Protein AF-A0A7K0YQM8-F1 (afdb_monomer_lite)

Foldseek 3Di:
DDDPPVNVFFCDDDPQADSNRHGDPVNVVVVPDQPQVVLVVLLVVLVVVLVVLVVCCVPVDDVSVVVSVVVVVVSLVSLVVSLVCLVVVRSHPDVVVSVCCSVPVRCVVNVD

pLDDT: mean 89.65, std 9.95, range [54.38, 98.25]

Sequence (112 aa):
MVVEAHLAQPGKETEFVDQDGRPTTSTRQALRKIPSFRNGLSVFFTYGQTFALLYIALHFGAWTWLPVFILMGRAHAQFASLMHEAAHRLLFRNRRLNDFCGRWLIGYPVFT

Structure (mmCIF, N/CA/C/O backbone):
data_AF-A0A7K0YQM8-F1
#
_entry.id   AF-A0A7K0YQM8-F1
#
loop_
_atom_site.group_PDB
_atom_site.id
_atom_site.type_symbol
_atom_site.label_atom_id
_atom_site.label_alt_id
_atom_site.label_comp_id
_atom_site.label_asym_id
_atom_site.label_entity_id
_atom_site.label_seq_id
_atom_site.pdbx_PDB_ins_code
_atom_site.Cartn_x
_atom_site.Cartn_y
_atom_site.Cartn_z
_atom_site.occupancy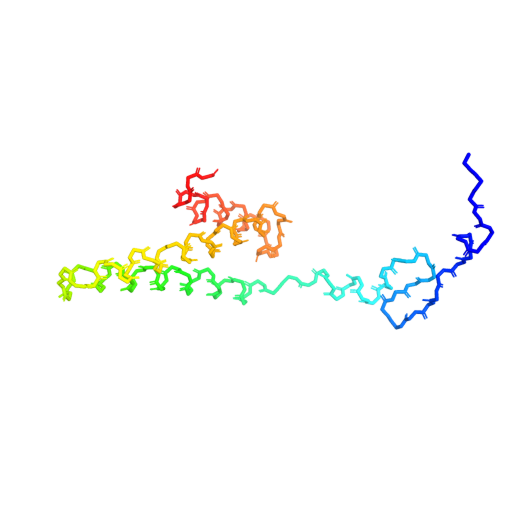
_atom_site.B_iso_or_equiv
_atom_site.auth_seq_id
_atom_site.auth_comp_id
_atom_site.auth_asym_id
_atom_site.auth_atom_id
_atom_site.pdbx_PDB_model_num
ATOM 1 N N . MET A 1 1 ? 10.654 -15.830 41.117 1.00 54.38 1 MET A N 1
ATOM 2 C CA . MET A 1 1 ? 10.665 -14.490 40.496 1.00 54.38 1 MET A CA 1
ATOM 3 C C . MET A 1 1 ? 9.824 -13.601 41.399 1.00 54.38 1 MET A C 1
ATOM 5 O O . MET A 1 1 ? 8.618 -13.793 41.447 1.00 54.38 1 MET A O 1
ATOM 9 N N . VAL A 1 2 ? 10.454 -12.774 42.238 1.00 67.19 2 VAL A N 1
ATOM 10 C CA . VAL A 1 2 ? 9.727 -11.860 43.133 1.00 67.19 2 VAL A CA 1
ATOM 11 C C . VAL A 1 2 ? 9.313 -10.669 42.275 1.00 67.19 2 VAL A C 1
ATOM 13 O O . VAL A 1 2 ? 10.174 -9.916 41.836 1.00 67.19 2 VAL A O 1
ATOM 16 N N . VAL A 1 3 ? 8.026 -10.557 41.945 1.00 63.38 3 VAL A N 1
ATOM 17 C CA . VAL A 1 3 ? 7.497 -9.353 41.293 1.00 63.38 3 VAL A CA 1
ATOM 18 C C . VAL A 1 3 ? 7.549 -8.250 42.340 1.00 63.38 3 VAL A C 1
ATOM 20 O O . VAL A 1 3 ? 6.910 -8.366 43.385 1.00 63.38 3 VAL A O 1
ATOM 23 N N . GLU A 1 4 ? 8.371 -7.228 42.114 1.00 69.62 4 GLU A N 1
ATOM 24 C CA . GLU A 1 4 ? 8.479 -6.119 43.056 1.00 69.62 4 GLU A CA 1
ATOM 25 C C . GLU A 1 4 ? 7.121 -5.429 43.234 1.00 69.62 4 GLU A C 1
ATOM 27 O O . GLU A 1 4 ? 6.390 -5.214 42.269 1.00 69.62 4 GLU A O 1
ATOM 32 N N . ALA A 1 5 ? 6.780 -5.056 44.471 1.00 65.19 5 ALA A N 1
ATOM 33 C CA . ALA A 1 5 ? 5.464 -4.515 44.825 1.00 65.19 5 ALA A CA 1
ATOM 34 C C . ALA A 1 5 ? 5.075 -3.250 44.031 1.00 65.19 5 ALA A C 1
ATOM 36 O O . ALA A 1 5 ? 3.892 -2.956 43.877 1.00 65.19 5 ALA A O 1
ATOM 37 N N . HIS A 1 6 ? 6.055 -2.518 43.493 1.00 64.50 6 HIS A N 1
ATOM 38 C CA . HIS A 1 6 ? 5.819 -1.351 42.646 1.00 64.50 6 HIS A CA 1
ATOM 39 C C . HIS A 1 6 ? 5.311 -1.716 41.233 1.00 64.50 6 HIS A C 1
ATOM 41 O O . HIS A 1 6 ? 4.632 -0.906 40.612 1.00 64.50 6 HIS A O 1
ATOM 47 N N . LEU A 1 7 ? 5.569 -2.939 40.748 1.00 66.81 7 LEU A N 1
ATOM 48 C CA . LEU A 1 7 ? 5.055 -3.470 39.474 1.00 66.81 7 LEU A CA 1
ATOM 49 C C . LEU A 1 7 ? 3.626 -4.030 39.592 1.00 66.81 7 LEU A C 1
ATOM 51 O O . LEU A 1 7 ? 3.006 -4.340 38.579 1.00 66.81 7 LEU A O 1
ATOM 55 N N . ALA A 1 8 ? 3.112 -4.177 40.817 1.00 69.31 8 ALA A N 1
ATOM 56 C CA . ALA A 1 8 ? 1.749 -4.629 41.098 1.00 69.31 8 ALA A CA 1
ATOM 57 C C . ALA A 1 8 ? 0.755 -3.466 41.285 1.00 69.31 8 ALA A C 1
ATOM 59 O O . ALA A 1 8 ? -0.427 -3.704 41.536 1.00 69.31 8 ALA A O 1
ATOM 60 N N . GLN A 1 9 ? 1.222 -2.216 41.196 1.00 76.50 9 GLN A N 1
ATOM 61 C CA . GLN A 1 9 ? 0.355 -1.046 41.309 1.00 76.50 9 GLN A CA 1
ATOM 62 C C . GLN A 1 9 ? -0.472 -0.884 40.025 1.00 76.50 9 GLN A C 1
ATOM 64 O O . GLN A 1 9 ? 0.084 -1.036 38.932 1.00 76.50 9 GLN A O 1
ATOM 69 N N . PRO A 1 10 ? -1.781 -0.577 40.126 1.00 79.56 10 PRO A N 1
ATOM 70 C CA . PRO A 1 10 ? -2.586 -0.267 38.954 1.00 79.56 10 PRO A CA 1
ATOM 71 C C . PRO A 1 10 ? -1.958 0.889 38.169 1.00 79.56 10 PRO A C 1
ATOM 73 O O . PRO A 1 10 ? -1.383 1.819 38.742 1.00 79.56 10 PRO A O 1
ATOM 76 N N . GLY A 1 11 ? -2.046 0.806 36.842 1.00 81.44 11 GLY A N 1
ATOM 77 C CA . GLY A 1 11 ? -1.536 1.838 35.954 1.00 81.44 11 GLY A CA 1
ATOM 78 C C . GLY A 1 11 ? -2.251 3.167 36.184 1.00 81.44 11 GLY A C 1
ATOM 79 O O . GLY A 1 11 ? -3.392 3.220 36.642 1.00 81.44 11 GLY A O 1
ATOM 80 N N . LYS A 1 12 ? -1.583 4.271 35.850 1.00 85.25 12 LYS A N 1
ATOM 81 C CA . LYS A 1 12 ? -2.207 5.593 35.909 1.00 85.25 12 LYS A CA 1
ATOM 82 C C . LYS A 1 12 ? -3.256 5.713 34.803 1.00 85.25 12 LYS A C 1
ATOM 84 O O . LYS A 1 12 ? -2.902 5.668 33.625 1.00 85.25 12 LYS A O 1
ATOM 89 N N . GLU A 1 13 ? -4.513 5.921 35.187 1.00 88.31 13 GLU A N 1
ATOM 90 C CA . GLU A 1 13 ? -5.595 6.194 34.243 1.00 88.31 13 GLU A CA 1
ATOM 91 C C . GLU A 1 13 ? -5.324 7.494 33.469 1.00 88.31 13 GLU A C 1
ATOM 93 O O . GLU A 1 13 ? -4.836 8.499 34.002 1.00 88.31 13 GLU A O 1
ATOM 98 N N . THR A 1 14 ? -5.625 7.459 32.178 1.00 90.06 14 THR A N 1
ATOM 99 C CA . THR A 1 14 ? -5.543 8.595 31.263 1.00 90.06 14 THR A CA 1
ATOM 100 C C . THR A 1 14 ? -6.846 8.702 30.484 1.00 90.06 14 THR A C 1
ATOM 102 O O . THR A 1 14 ? -7.647 7.773 30.461 1.00 90.06 14 THR A O 1
ATOM 105 N N . GLU A 1 15 ? -7.027 9.800 29.754 1.00 90.19 15 GLU A N 1
ATOM 106 C CA . GLU A 1 15 ? -8.175 9.975 28.855 1.00 90.19 15 GLU A CA 1
ATOM 107 C C . GLU A 1 15 ? -8.357 8.802 27.860 1.00 90.19 15 GLU A C 1
ATOM 109 O O . GLU A 1 15 ? -9.478 8.474 27.465 1.00 90.19 15 GLU A O 1
ATOM 114 N N . PHE A 1 16 ? -7.263 8.133 27.474 1.00 89.94 16 PHE A N 1
ATOM 115 C CA . PHE A 1 16 ? -7.264 7.093 26.440 1.00 89.94 16 PHE A CA 1
ATOM 116 C C . PHE A 1 16 ? -7.106 5.664 26.970 1.00 89.94 16 PHE A C 1
ATOM 118 O O . PHE A 1 16 ? -7.472 4.712 26.274 1.00 89.94 16 PHE A O 1
ATOM 125 N N . VAL A 1 17 ? -6.549 5.491 28.170 1.00 92.38 17 VAL A N 1
ATOM 126 C CA . VAL A 1 17 ? -6.122 4.194 28.717 1.00 92.38 17 VAL A CA 1
ATOM 127 C C . VAL A 1 17 ? -6.538 4.076 30.181 1.00 92.38 17 VAL A C 1
ATOM 129 O O . VAL A 1 17 ? -6.229 4.955 30.981 1.00 92.38 17 VAL A O 1
ATOM 132 N N . ASP A 1 18 ? -7.212 2.976 30.498 1.00 90.06 18 ASP A N 1
ATOM 133 C CA . ASP A 1 18 ? -7.689 2.600 31.831 1.00 90.06 18 ASP A CA 1
ATOM 134 C C . ASP A 1 18 ? -6.530 2.134 32.739 1.00 90.06 18 ASP A C 1
ATOM 136 O O . ASP A 1 18 ? -5.437 1.819 32.259 1.00 90.06 18 ASP A O 1
ATOM 140 N N . GLN A 1 19 ? -6.776 2.014 34.043 1.00 89.50 19 GLN A N 1
ATOM 141 C CA . GLN A 1 19 ? -5.808 1.548 35.045 1.00 89.50 19 GLN A CA 1
ATOM 142 C C . GLN A 1 19 ? -5.251 0.138 34.759 1.00 89.50 19 GLN A C 1
ATOM 144 O O . GLN A 1 19 ? -4.127 -0.187 35.138 1.00 89.50 19 GLN A O 1
ATOM 149 N N . ASP A 1 20 ? -6.003 -0.677 34.013 1.00 85.88 20 ASP A N 1
ATOM 150 C CA . ASP A 1 20 ? -5.599 -2.015 33.560 1.00 85.88 20 ASP A CA 1
ATOM 151 C C . ASP A 1 20 ? -4.725 -1.990 32.283 1.00 85.88 20 ASP A C 1
ATOM 153 O 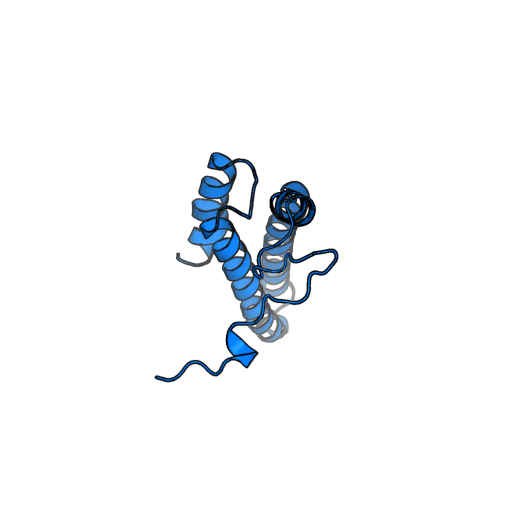O . ASP A 1 20 ? -4.467 -3.030 31.671 1.00 85.88 20 ASP A O 1
ATOM 157 N N . GLY A 1 21 ? -4.330 -0.807 31.799 1.00 85.31 21 GLY A N 1
ATOM 158 C CA . GLY A 1 21 ? -3.533 -0.634 30.577 1.00 85.31 21 GLY A CA 1
ATOM 159 C C . GLY A 1 21 ? -4.313 -0.860 29.275 1.00 85.31 21 GLY A C 1
ATOM 160 O O . GLY A 1 21 ? -3.736 -0.889 28.186 1.00 85.31 21 GLY A O 1
ATOM 161 N N . ARG A 1 22 ? -5.636 -1.033 29.356 1.00 89.25 22 ARG A N 1
ATOM 162 C CA . ARG A 1 22 ? -6.510 -1.232 28.192 1.00 89.25 22 ARG A CA 1
ATOM 163 C C . ARG A 1 22 ? -7.054 0.105 27.694 1.00 89.25 22 ARG A C 1
ATOM 165 O O . ARG A 1 22 ? -7.377 0.959 28.511 1.00 89.25 22 ARG A O 1
ATOM 172 N N . PRO A 1 23 ? -7.262 0.281 26.377 1.00 91.50 23 PRO A N 1
ATOM 173 C CA . PRO A 1 23 ? -7.946 1.464 25.878 1.00 91.50 23 PRO A CA 1
ATOM 174 C C . PRO A 1 23 ? -9.353 1.570 26.468 1.00 91.50 23 PRO A C 1
ATOM 176 O O . PRO A 1 23 ? -10.077 0.556 26.507 1.00 91.50 23 PRO A O 1
ATOM 179 N N . THR A 1 24 ? -9.736 2.790 26.852 1.00 93.50 24 THR A N 1
ATOM 180 C CA . THR A 1 24 ? -11.081 3.108 27.348 1.00 93.50 24 THR A CA 1
ATOM 181 C C . THR A 1 24 ? -12.139 2.724 26.310 1.00 93.50 24 THR A C 1
ATOM 183 O O . THR A 1 24 ? -11.860 2.538 25.118 1.00 93.50 24 THR A O 1
ATOM 186 N N . THR A 1 25 ? -13.392 2.573 26.740 1.00 90.44 25 THR A N 1
ATOM 187 C CA . THR A 1 25 ? -14.483 2.155 25.845 1.00 90.44 25 THR A CA 1
ATOM 188 C C . THR A 1 25 ? -14.661 3.110 24.660 1.00 90.44 25 THR A C 1
ATOM 190 O O . THR A 1 25 ? -14.829 2.648 23.528 1.00 90.44 25 THR A O 1
ATOM 193 N N . SER A 1 26 ? -14.570 4.423 24.892 1.00 91.19 26 SER A N 1
ATOM 194 C CA . SER A 1 26 ? -14.663 5.457 23.853 1.00 91.19 26 SER A CA 1
ATOM 195 C C . SER A 1 26 ? -13.496 5.369 22.863 1.00 91.19 26 SER A C 1
ATOM 197 O O . SER A 1 26 ? -13.724 5.291 21.652 1.00 91.19 26 SER A O 1
ATOM 199 N N . THR A 1 27 ? -12.255 5.270 23.352 1.00 91.31 27 THR A N 1
ATOM 200 C CA . THR A 1 27 ? -11.057 5.105 22.514 1.00 91.31 27 THR A CA 1
ATOM 201 C C . THR A 1 27 ? -11.121 3.818 21.697 1.00 91.31 27 THR A C 1
ATOM 203 O O . THR A 1 27 ? -10.866 3.822 20.494 1.00 91.31 27 THR A O 1
ATOM 206 N N . ARG A 1 28 ? -11.558 2.708 22.299 1.00 91.56 28 ARG A N 1
ATOM 207 C CA . ARG A 1 28 ? -11.734 1.425 21.606 1.00 91.56 28 ARG A CA 1
ATOM 208 C C . ARG A 1 28 ? -12.777 1.504 20.492 1.00 91.56 28 ARG A C 1
ATOM 210 O O . ARG A 1 28 ? -12.585 0.907 19.434 1.00 91.56 28 ARG A O 1
ATOM 217 N N . GLN A 1 29 ? -13.885 2.211 20.711 1.00 92.56 29 GLN A N 1
ATOM 218 C CA . GLN A 1 29 ? -14.894 2.426 19.672 1.00 92.56 29 GLN A CA 1
ATOM 219 C C . GLN A 1 29 ? -14.356 3.288 18.527 1.00 92.56 29 GLN A C 1
ATOM 221 O O . GLN A 1 29 ? -14.637 2.989 17.365 1.00 92.56 29 GLN A O 1
ATOM 226 N N . ALA A 1 30 ? -13.559 4.314 18.835 1.00 90.12 30 ALA A N 1
ATOM 227 C CA . ALA A 1 30 ? -12.913 5.145 17.827 1.00 90.12 30 ALA A CA 1
ATOM 228 C C . ALA A 1 30 ? -11.922 4.336 16.971 1.00 90.12 30 ALA A C 1
ATOM 230 O O . ALA A 1 30 ? -12.014 4.374 15.745 1.00 90.12 30 ALA A O 1
ATOM 231 N N . LEU A 1 31 ? -11.058 3.527 17.598 1.00 89.44 31 LEU A N 1
ATOM 232 C CA . LEU A 1 31 ? -10.062 2.686 16.914 1.00 89.44 31 LEU A CA 1
ATOM 233 C C . LEU A 1 31 ? -10.679 1.607 16.006 1.00 89.44 31 LEU A C 1
ATOM 235 O O . LEU A 1 31 ? -10.043 1.157 15.060 1.00 89.44 31 LEU A O 1
ATOM 239 N N . ARG A 1 32 ? -11.931 1.195 16.246 1.00 89.75 32 ARG A N 1
ATOM 240 C CA . ARG A 1 32 ? -12.649 0.226 15.393 1.00 89.75 32 ARG A CA 1
ATOM 241 C C . ARG A 1 32 ? -13.185 0.826 14.089 1.00 89.75 32 ARG A C 1
ATOM 243 O O . ARG A 1 32 ? -13.719 0.091 13.254 1.00 89.75 32 ARG A O 1
ATOM 250 N N . LYS A 1 33 ? -13.119 2.149 13.907 1.00 92.75 33 LYS A N 1
ATOM 251 C CA . LYS A 1 33 ? -13.602 2.801 12.685 1.00 92.75 33 LYS A CA 1
ATOM 252 C C . LYS A 1 33 ? -12.568 2.659 11.569 1.00 92.75 33 LYS A C 1
ATOM 254 O O . LYS A 1 33 ? -11.568 3.362 11.548 1.00 92.75 33 LYS A O 1
ATOM 259 N N . ILE A 1 34 ? -12.865 1.794 10.602 1.00 93.62 34 ILE A N 1
ATOM 260 C CA . ILE A 1 34 ? -12.034 1.594 9.407 1.00 93.62 34 ILE A CA 1
ATOM 261 C C . ILE A 1 34 ? -12.379 2.648 8.335 1.00 93.62 34 ILE A C 1
ATOM 263 O O . ILE A 1 34 ? -13.506 2.632 7.816 1.00 93.62 34 ILE A O 1
ATOM 267 N N . PRO A 1 35 ? -11.441 3.533 7.939 1.00 93.69 35 PRO A N 1
ATOM 268 C CA . PRO A 1 35 ? -11.677 4.586 6.952 1.00 93.69 35 PRO A CA 1
ATOM 269 C C . PRO A 1 35 ? -11.619 4.046 5.509 1.00 93.69 35 PRO A C 1
ATOM 271 O O . PRO A 1 35 ? -10.744 4.396 4.720 1.00 93.69 35 PRO A O 1
ATOM 274 N N . SER A 1 36 ? -12.601 3.218 5.143 1.00 94.56 36 SER A N 1
ATOM 275 C CA . SER A 1 36 ? -12.629 2.444 3.885 1.00 94.56 36 SER A CA 1
ATOM 276 C C . SER A 1 36 ? -12.420 3.286 2.616 1.00 94.56 36 SER A C 1
ATOM 278 O O . SER A 1 36 ? -11.731 2.846 1.705 1.00 94.56 36 SER A O 1
ATOM 280 N N . PHE A 1 37 ? -12.969 4.505 2.551 1.00 94.44 37 PHE A N 1
ATOM 281 C CA . PHE A 1 37 ? -12.781 5.390 1.394 1.00 94.44 37 PHE A CA 1
ATOM 282 C C . PHE A 1 37 ? -11.327 5.857 1.246 1.00 94.44 37 PHE A C 1
ATOM 284 O O . PHE A 1 37 ? -10.755 5.763 0.166 1.00 94.44 37 PHE A O 1
ATOM 291 N N . ARG A 1 38 ? -10.704 6.301 2.346 1.00 94.81 38 ARG A N 1
ATOM 292 C CA . ARG A 1 38 ? -9.297 6.733 2.351 1.00 94.81 38 ARG A CA 1
ATOM 293 C C . ARG A 1 38 ? -8.370 5.572 2.004 1.00 94.81 38 ARG A C 1
ATOM 295 O O . ARG A 1 38 ? -7.457 5.754 1.213 1.00 94.81 38 ARG A O 1
ATOM 302 N N . ASN A 1 39 ? -8.656 4.382 2.524 1.00 95.62 39 ASN A N 1
ATOM 303 C CA . ASN A 1 39 ? -7.911 3.171 2.185 1.00 95.62 39 ASN A CA 1
ATOM 304 C C . ASN A 1 39 ? -8.061 2.813 0.697 1.00 95.62 39 ASN A C 1
ATOM 306 O O . ASN A 1 39 ? -7.077 2.475 0.045 1.00 95.62 39 ASN A O 1
ATOM 310 N N . GLY A 1 40 ? -9.265 2.962 0.136 1.00 95.00 40 GLY A N 1
ATOM 311 C CA . GLY A 1 40 ? -9.507 2.808 -1.300 1.00 95.00 40 GLY A CA 1
ATOM 312 C C . GLY A 1 40 ? -8.707 3.798 -2.150 1.00 95.00 40 GLY A C 1
ATOM 313 O O . GLY A 1 40 ? -8.118 3.398 -3.152 1.00 95.00 40 GLY A O 1
ATOM 314 N N . LEU A 1 41 ? -8.613 5.062 -1.722 1.00 97.38 41 LEU A N 1
ATOM 315 C CA . LEU A 1 41 ? -7.741 6.046 -2.367 1.00 97.38 41 LEU A CA 1
ATOM 316 C C . LEU A 1 41 ? -6.270 5.632 -2.288 1.00 97.38 41 LEU A C 1
ATOM 318 O O . LEU A 1 41 ? -5.576 5.738 -3.293 1.00 97.38 41 LEU A O 1
ATOM 322 N N . SER A 1 42 ? -5.797 5.120 -1.147 1.00 95.94 42 SER A N 1
ATOM 323 C CA . SER A 1 42 ? -4.423 4.614 -1.029 1.00 95.94 42 SER A CA 1
ATOM 324 C C . SER A 1 42 ? -4.140 3.517 -2.057 1.00 95.94 42 SER A C 1
ATOM 326 O O . SER A 1 42 ? -3.154 3.616 -2.778 1.00 95.94 42 SER A O 1
ATOM 328 N N . VAL A 1 43 ? -5.033 2.529 -2.195 1.00 95.44 43 VAL A N 1
ATOM 329 C CA . VAL A 1 43 ? -4.904 1.468 -3.213 1.00 95.44 43 VAL A CA 1
ATOM 330 C C . VAL A 1 43 ? -4.859 2.066 -4.622 1.00 95.44 43 VAL A C 1
ATOM 332 O O . VAL A 1 43 ? -3.957 1.751 -5.397 1.00 95.44 43 VAL A O 1
ATOM 335 N N . PHE A 1 44 ? -5.798 2.959 -4.946 1.00 96.25 44 PHE A N 1
ATOM 336 C CA . PHE A 1 44 ? -5.870 3.612 -6.254 1.00 96.25 44 PHE A CA 1
ATOM 337 C C . PHE A 1 44 ? -4.590 4.391 -6.590 1.00 96.25 44 PHE A C 1
ATOM 339 O O . PHE A 1 44 ? -4.034 4.229 -7.676 1.00 96.25 44 PHE A O 1
ATOM 346 N N . PHE A 1 45 ? -4.085 5.204 -5.659 1.00 96.94 45 PHE A N 1
ATOM 347 C CA . PHE A 1 45 ? -2.880 5.998 -5.878 1.00 96.94 45 PHE A CA 1
ATOM 348 C C . PHE A 1 45 ? -1.613 5.148 -5.932 1.00 96.94 45 PHE A C 1
ATOM 350 O O . PHE A 1 45 ? -0.728 5.479 -6.716 1.00 96.94 45 PHE A O 1
ATOM 357 N N . THR A 1 46 ? -1.515 4.057 -5.168 1.00 95.88 46 THR A N 1
ATOM 358 C CA . THR A 1 46 ? -0.386 3.123 -5.290 1.00 95.88 46 THR A CA 1
ATOM 359 C C . THR A 1 46 ? -0.320 2.558 -6.706 1.00 95.88 46 THR A C 1
ATOM 361 O O . THR A 1 46 ? 0.717 2.675 -7.354 1.00 95.88 46 THR A O 1
ATOM 364 N N . TYR A 1 47 ? -1.441 2.072 -7.246 1.00 96.00 47 TYR A N 1
ATOM 365 C CA . TYR A 1 47 ? -1.501 1.634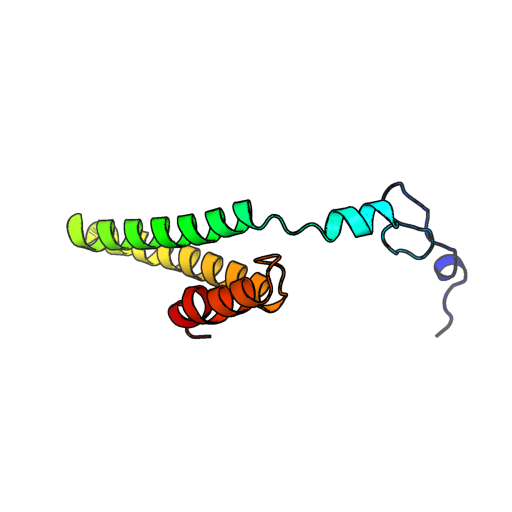 -8.641 1.00 96.00 47 TYR A CA 1
ATOM 366 C C . TYR A 1 47 ? -1.193 2.752 -9.634 1.00 96.00 47 TYR A C 1
ATOM 368 O O . TYR A 1 47 ? -0.383 2.558 -10.537 1.00 96.00 47 TYR A O 1
ATOM 376 N N . GLY A 1 48 ? -1.813 3.923 -9.471 1.00 97.25 48 GLY A N 1
ATOM 377 C CA . GLY A 1 48 ? -1.598 5.064 -10.359 1.00 97.25 48 GLY A CA 1
ATOM 378 C C . GLY A 1 48 ? -0.128 5.484 -10.421 1.00 97.25 48 GLY A C 1
ATOM 379 O O . GLY A 1 48 ? 0.403 5.709 -11.505 1.00 97.25 48 GLY A O 1
ATOM 380 N N . GLN A 1 49 ? 0.560 5.513 -9.276 1.00 96.75 49 GLN A N 1
ATOM 381 C CA . GLN A 1 49 ? 1.996 5.789 -9.209 1.00 96.75 49 GLN A CA 1
ATOM 382 C C . GLN A 1 49 ? 2.817 4.703 -9.907 1.00 96.75 49 GLN A C 1
ATOM 384 O O . GLN A 1 49 ? 3.723 5.031 -10.668 1.00 96.75 49 GLN A O 1
ATOM 389 N N . THR A 1 50 ? 2.501 3.425 -9.691 1.00 96.06 50 THR A N 1
ATOM 390 C CA . THR A 1 50 ? 3.180 2.310 -10.366 1.00 96.06 50 THR A CA 1
ATOM 391 C C . THR A 1 50 ? 3.007 2.385 -11.883 1.00 96.06 50 THR A C 1
ATOM 393 O O . THR A 1 50 ? 3.997 2.305 -12.608 1.00 96.06 50 THR A O 1
ATOM 396 N N . PHE A 1 51 ? 1.788 2.616 -12.378 1.00 97.50 51 PHE A N 1
ATOM 397 C CA . PHE A 1 51 ? 1.537 2.801 -13.809 1.00 97.50 51 PHE A CA 1
ATOM 398 C C . PHE A 1 51 ? 2.267 4.021 -14.371 1.00 97.50 51 PHE A C 1
ATOM 400 O O . PHE A 1 51 ? 2.835 3.932 -15.456 1.00 97.50 51 PHE A O 1
ATOM 407 N N . ALA A 1 52 ? 2.312 5.133 -13.634 1.00 98.06 52 ALA A N 1
ATOM 408 C CA . ALA A 1 52 ? 3.065 6.314 -14.045 1.00 98.06 52 ALA A CA 1
ATOM 409 C C . ALA A 1 52 ? 4.569 6.018 -14.170 1.00 98.06 52 ALA A C 1
ATOM 411 O O . ALA A 1 52 ? 5.190 6.425 -15.148 1.00 98.06 52 ALA A O 1
ATOM 412 N N . LEU A 1 53 ? 5.152 5.262 -13.234 1.00 97.75 53 LEU A N 1
ATOM 413 C CA . LEU A 1 53 ? 6.555 4.843 -13.316 1.00 97.75 53 LEU A CA 1
ATOM 414 C C . LEU A 1 53 ? 6.821 3.953 -14.536 1.00 97.75 53 LEU A C 1
ATOM 416 O O . LEU A 1 53 ? 7.803 4.175 -15.244 1.00 97.75 53 LEU A O 1
ATOM 420 N N . LEU A 1 54 ? 5.937 2.987 -14.812 1.00 96.56 54 LEU A N 1
ATOM 421 C CA . LEU A 1 54 ? 6.034 2.146 -16.009 1.00 96.56 54 LEU A CA 1
ATOM 422 C C . LEU A 1 54 ? 5.922 2.981 -17.287 1.00 96.56 54 LEU A C 1
ATOM 424 O O . LEU A 1 54 ? 6.732 2.828 -18.197 1.00 96.56 54 LEU A O 1
ATOM 428 N N . TYR A 1 55 ? 4.961 3.903 -17.342 1.00 98.25 55 TYR A N 1
ATOM 429 C CA . TYR A 1 55 ? 4.794 4.811 -18.471 1.00 98.25 55 TYR A CA 1
ATOM 430 C C . TYR A 1 55 ? 6.066 5.631 -18.720 1.00 98.25 55 TYR A C 1
ATOM 432 O O . TYR A 1 55 ? 6.531 5.702 -19.857 1.00 98.25 55 TYR A O 1
ATOM 440 N N . ILE A 1 56 ? 6.669 6.187 -17.663 1.00 97.94 56 ILE A N 1
ATOM 441 C CA . ILE A 1 56 ? 7.914 6.957 -17.760 1.00 97.94 56 ILE A CA 1
ATOM 442 C C . ILE A 1 56 ? 9.053 6.092 -18.315 1.00 97.94 56 ILE A C 1
ATOM 444 O O . ILE A 1 56 ? 9.706 6.493 -19.279 1.00 97.94 56 ILE A O 1
ATOM 448 N N . ALA A 1 57 ? 9.254 4.893 -17.760 1.00 97.19 57 ALA A N 1
ATOM 449 C CA . ALA A 1 57 ? 10.319 3.985 -18.192 1.00 97.19 57 ALA A CA 1
ATOM 450 C C . ALA A 1 57 ? 10.214 3.579 -19.670 1.00 97.19 57 ALA A C 1
ATOM 452 O O . ALA A 1 57 ? 11.238 3.384 -20.329 1.00 97.19 57 ALA A O 1
ATOM 453 N N . LEU A 1 58 ? 8.987 3.456 -20.186 1.00 97.62 58 LEU A N 1
ATOM 454 C CA . LEU A 1 58 ? 8.724 3.044 -21.565 1.00 97.62 58 LEU A CA 1
ATOM 455 C C . LEU A 1 58 ? 8.849 4.191 -22.580 1.00 97.62 58 LEU A C 1
ATOM 457 O O . LEU A 1 58 ? 9.211 3.930 -23.723 1.00 97.62 58 LEU A O 1
ATOM 461 N N . HIS A 1 59 ? 8.574 5.443 -22.192 1.00 98.12 59 HIS A N 1
ATOM 462 C CA . HIS A 1 59 ? 8.442 6.555 -23.151 1.00 98.12 59 HIS A CA 1
ATOM 463 C C . HIS A 1 59 ? 9.583 7.578 -23.122 1.00 98.12 59 HIS A C 1
ATOM 465 O O . HIS A 1 59 ? 9.774 8.291 -24.103 1.00 98.12 59 HIS A O 1
ATOM 471 N N . PHE A 1 60 ? 10.350 7.674 -22.032 1.00 96.56 60 PHE A N 1
ATOM 472 C CA . PHE A 1 60 ? 11.338 8.751 -21.855 1.00 96.56 60 PHE A CA 1
ATOM 473 C C . PHE A 1 60 ? 12.795 8.290 -22.019 1.00 96.56 60 PHE A C 1
ATOM 475 O O . PHE A 1 60 ? 13.709 9.102 -21.906 1.00 96.56 60 PHE A O 1
ATOM 482 N N . GLY A 1 61 ? 13.025 7.016 -22.354 1.00 94.12 61 GLY A N 1
ATOM 483 C CA . GLY A 1 61 ? 14.342 6.469 -22.694 1.00 94.12 61 GLY A CA 1
ATOM 484 C C . GLY A 1 61 ? 15.126 5.896 -21.507 1.00 94.12 61 GLY A C 1
ATOM 485 O O . GLY A 1 61 ? 14.729 6.011 -20.347 1.00 94.12 61 GLY A O 1
ATOM 486 N N . ALA A 1 62 ? 16.266 5.267 -21.807 1.00 95.94 62 ALA A N 1
ATOM 487 C CA . ALA A 1 62 ? 16.991 4.397 -20.872 1.00 95.94 62 ALA A CA 1
ATOM 488 C C . ALA A 1 62 ? 17.524 5.090 -19.604 1.00 95.94 62 ALA A C 1
ATOM 490 O O . ALA A 1 62 ? 17.685 4.446 -18.569 1.00 95.94 62 ALA A O 1
ATOM 491 N N . TRP A 1 63 ? 17.753 6.406 -19.635 1.00 97.31 63 TRP A N 1
ATOM 492 C CA . TRP A 1 63 ? 18.200 7.158 -18.454 1.00 97.31 63 TRP A CA 1
ATOM 493 C C . TRP A 1 63 ? 17.154 7.170 -17.325 1.00 97.31 63 TRP A C 1
ATOM 495 O O . TRP A 1 63 ? 17.508 7.344 -16.160 1.00 97.31 63 TRP A O 1
ATOM 505 N N . THR A 1 64 ? 15.875 6.931 -17.640 1.00 97.81 64 THR A N 1
ATOM 506 C CA . THR A 1 64 ? 14.803 6.815 -16.636 1.00 97.81 64 THR A CA 1
ATOM 507 C C . THR A 1 64 ? 14.773 5.466 -15.922 1.00 97.81 64 THR A C 1
ATOM 509 O O . THR A 1 64 ? 14.127 5.338 -14.883 1.00 97.81 64 THR A O 1
ATOM 512 N N . TRP A 1 65 ? 15.480 4.453 -16.428 1.00 97.12 65 TRP A N 1
ATOM 513 C CA . TRP A 1 65 ? 15.379 3.094 -15.899 1.00 97.12 65 TRP A CA 1
ATOM 514 C C . TRP A 1 65 ? 15.920 2.976 -14.480 1.00 97.12 65 TRP A C 1
ATOM 516 O O . TRP A 1 65 ? 15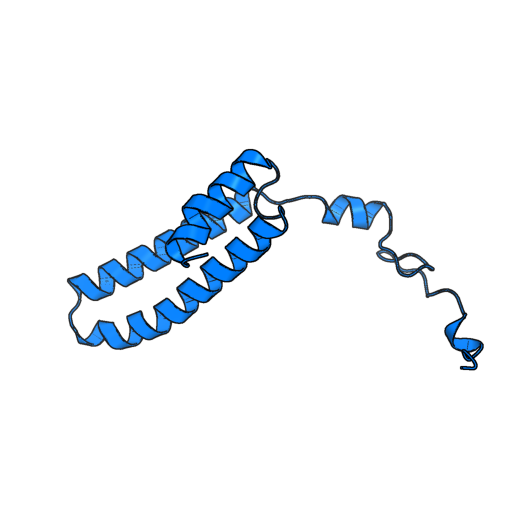.263 2.380 -13.632 1.00 97.12 65 TRP A O 1
ATOM 526 N N . LEU A 1 66 ? 17.076 3.583 -14.193 1.00 97.75 66 LEU A N 1
ATOM 527 C CA . LEU A 1 66 ? 17.668 3.548 -12.855 1.00 97.75 66 LEU A CA 1
ATOM 528 C C . LEU A 1 66 ? 16.763 4.196 -11.786 1.00 97.75 66 LEU A C 1
ATOM 530 O O . LEU A 1 66 ? 16.471 3.530 -10.789 1.00 97.75 66 LEU A O 1
ATOM 534 N N . PRO A 1 67 ? 16.263 5.441 -11.951 1.00 97.75 67 PRO A N 1
ATOM 535 C CA . PRO A 1 67 ? 15.363 6.026 -10.960 1.00 97.75 67 PRO A CA 1
ATOM 536 C C . PRO A 1 67 ? 14.029 5.276 -10.863 1.00 97.75 67 PRO A C 1
ATOM 538 O O . PRO A 1 67 ? 13.528 5.090 -9.754 1.00 97.75 67 PRO A O 1
ATOM 541 N N . VAL A 1 68 ? 13.466 4.788 -11.977 1.00 98.12 68 VAL A N 1
ATOM 542 C CA . VAL A 1 68 ? 12.235 3.980 -11.939 1.00 98.12 68 VAL A CA 1
ATOM 543 C C . VAL A 1 68 ? 12.454 2.669 -11.184 1.00 98.12 68 VAL A C 1
ATOM 545 O O . VAL A 1 68 ? 11.618 2.311 -10.357 1.00 98.12 68 VAL A O 1
ATOM 548 N N . PHE A 1 69 ? 13.578 1.985 -11.396 1.00 96.50 69 PHE A N 1
ATOM 549 C CA . PHE A 1 69 ? 13.923 0.759 -10.676 1.00 96.50 69 PHE A CA 1
ATOM 550 C C . PHE A 1 69 ? 13.979 0.987 -9.159 1.00 96.50 69 PHE A C 1
ATOM 552 O O . PHE A 1 69 ? 13.358 0.248 -8.396 1.00 96.50 69 PHE A O 1
ATOM 559 N N . ILE A 1 70 ? 14.642 2.060 -8.713 1.00 97.88 70 ILE A N 1
ATOM 560 C CA . ILE A 1 70 ? 14.697 2.427 -7.288 1.00 97.88 70 ILE A CA 1
ATOM 561 C C . ILE A 1 70 ? 13.288 2.725 -6.750 1.00 97.88 70 ILE A C 1
ATOM 563 O O . ILE A 1 70 ? 12.901 2.240 -5.684 1.00 97.88 70 ILE A O 1
ATOM 567 N N . LEU A 1 71 ? 12.488 3.493 -7.494 1.00 97.81 71 LEU A N 1
ATOM 568 C CA . LEU A 1 71 ? 11.128 3.854 -7.089 1.00 97.81 71 LEU A CA 1
ATOM 569 C C . LEU A 1 71 ? 10.159 2.663 -7.100 1.00 97.81 71 LEU A C 1
ATOM 571 O O . LEU A 1 71 ? 9.190 2.681 -6.338 1.00 97.81 71 LEU A O 1
ATOM 575 N N . MET A 1 72 ? 10.426 1.614 -7.879 1.00 95.44 72 MET A N 1
ATOM 576 C CA . MET A 1 72 ? 9.659 0.370 -7.811 1.00 95.44 72 MET A CA 1
ATOM 577 C C . MET A 1 72 ? 9.852 -0.365 -6.486 1.00 95.44 72 MET A C 1
ATOM 579 O O . MET A 1 72 ? 8.890 -0.929 -5.971 1.00 95.44 72 MET A O 1
ATOM 583 N N . GLY A 1 73 ? 11.030 -0.273 -5.859 1.00 94.56 73 GLY A N 1
ATOM 584 C CA . GLY A 1 73 ? 11.225 -0.776 -4.495 1.00 94.56 73 GLY A CA 1
ATOM 585 C C . GLY A 1 73 ? 10.256 -0.131 -3.495 1.00 94.56 73 GLY A C 1
ATOM 586 O O . GLY A 1 73 ? 9.604 -0.822 -2.710 1.00 94.56 73 GLY A O 1
ATOM 587 N N . ARG A 1 74 ? 10.070 1.194 -3.585 1.00 95.81 74 ARG A N 1
ATOM 588 C CA . ARG A 1 74 ? 9.061 1.920 -2.793 1.00 95.81 74 ARG A CA 1
ATOM 589 C C . ARG A 1 74 ? 7.640 1.456 -3.123 1.00 95.81 74 ARG A C 1
ATOM 591 O O . ARG A 1 74 ? 6.845 1.279 -2.203 1.00 95.81 74 ARG A O 1
ATOM 598 N N . ALA A 1 75 ? 7.317 1.263 -4.402 1.00 94.69 75 ALA A N 1
ATOM 599 C CA . ALA A 1 75 ? 5.997 0.787 -4.814 1.00 94.69 75 ALA A CA 1
ATOM 600 C C . ALA A 1 75 ? 5.686 -0.600 -4.221 1.00 94.69 75 ALA A C 1
ATOM 602 O O . ALA A 1 75 ? 4.613 -0.793 -3.652 1.00 94.69 75 ALA A O 1
ATOM 603 N N . HIS A 1 76 ? 6.640 -1.536 -4.254 1.00 92.94 76 HIS A N 1
ATOM 604 C CA . HIS A 1 76 ? 6.487 -2.852 -3.627 1.00 92.94 76 HIS A CA 1
ATOM 605 C C . HIS A 1 76 ? 6.268 -2.755 -2.114 1.00 92.94 76 HIS A C 1
ATOM 607 O O . HIS A 1 76 ? 5.381 -3.424 -1.588 1.00 92.94 76 HIS A O 1
ATOM 613 N N . ALA A 1 77 ? 7.002 -1.884 -1.414 1.00 94.38 77 ALA A N 1
ATOM 614 C CA . ALA A 1 77 ? 6.792 -1.664 0.018 1.00 94.38 77 ALA A CA 1
ATOM 615 C C . ALA A 1 77 ? 5.380 -1.126 0.325 1.00 94.38 77 ALA A C 1
ATOM 617 O O . ALA A 1 77 ? 4.75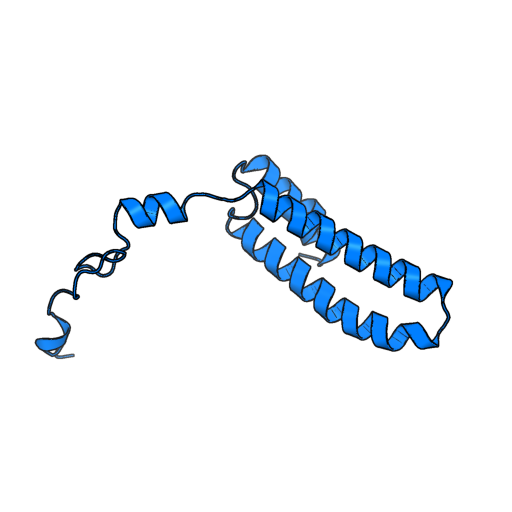3 -1.538 1.302 1.00 94.38 77 ALA A O 1
ATOM 618 N N . GLN A 1 78 ? 4.843 -0.246 -0.529 1.00 95.00 78 GLN A N 1
ATOM 619 C CA . GLN A 1 78 ? 3.471 0.254 -0.398 1.00 95.00 78 GLN A CA 1
ATOM 620 C C . GLN A 1 78 ? 2.435 -0.854 -0.610 1.00 95.00 78 GLN A C 1
ATOM 622 O O . GLN A 1 78 ? 1.517 -0.983 0.202 1.00 95.00 78 GLN A O 1
ATOM 627 N N . PHE A 1 79 ? 2.587 -1.680 -1.651 1.00 94.25 79 PHE A N 1
ATOM 628 C CA . PHE A 1 79 ? 1.694 -2.821 -1.860 1.00 94.25 79 PHE A CA 1
ATOM 629 C C . PHE A 1 79 ? 1.769 -3.821 -0.697 1.00 94.25 79 PHE A C 1
ATOM 631 O O . PHE A 1 79 ? 0.729 -4.238 -0.194 1.00 94.25 79 PHE A O 1
ATOM 638 N N . ALA A 1 80 ? 2.968 -4.138 -0.199 1.00 92.44 80 ALA A N 1
ATOM 639 C CA . ALA A 1 80 ? 3.149 -5.031 0.945 1.00 92.44 80 ALA A CA 1
ATOM 640 C C . ALA A 1 80 ? 2.477 -4.493 2.223 1.00 92.44 80 ALA A C 1
ATOM 642 O O . ALA A 1 80 ? 1.843 -5.252 2.955 1.00 92.44 80 ALA A O 1
ATOM 643 N N . SER A 1 81 ? 2.546 -3.181 2.470 1.00 94.00 81 SER A N 1
ATOM 644 C CA . SER A 1 81 ? 1.854 -2.544 3.597 1.00 94.00 81 SER A CA 1
ATOM 645 C C . SER A 1 81 ? 0.328 -2.642 3.472 1.00 94.00 81 SER A C 1
ATOM 647 O O . SER A 1 81 ? -0.344 -3.022 4.431 1.00 94.00 81 SER A O 1
ATOM 649 N N . LEU A 1 82 ? -0.230 -2.376 2.286 1.00 94.44 82 LEU A N 1
ATOM 650 C CA . LEU A 1 82 ? -1.672 -2.503 2.045 1.00 94.44 82 LEU A CA 1
ATOM 651 C C . LEU A 1 82 ? -2.142 -3.963 2.131 1.00 94.44 82 LEU A C 1
ATOM 653 O O . LEU A 1 82 ? -3.245 -4.231 2.608 1.00 94.44 82 LEU A O 1
ATOM 657 N N . MET A 1 83 ? -1.302 -4.910 1.708 1.00 92.69 83 MET A N 1
ATOM 658 C CA . MET A 1 83 ? -1.566 -6.343 1.826 1.00 92.69 83 MET A CA 1
ATOM 659 C C . MET A 1 83 ? -1.612 -6.775 3.292 1.00 92.69 83 MET A C 1
ATOM 661 O O . MET A 1 83 ? -2.530 -7.488 3.691 1.00 92.69 83 MET A O 1
ATOM 665 N N . HIS A 1 84 ? -0.641 -6.332 4.096 1.00 93.31 84 HIS A N 1
ATOM 666 C CA . HIS A 1 84 ? -0.594 -6.598 5.531 1.00 93.31 84 HIS A CA 1
ATOM 667 C C . HIS A 1 84 ? -1.879 -6.116 6.220 1.00 93.31 84 HIS A C 1
ATOM 669 O O . HIS A 1 84 ? -2.526 -6.870 6.948 1.00 93.31 84 HIS A O 1
ATOM 675 N N . GLU A 1 85 ? -2.325 -4.902 5.895 1.00 94.06 85 GLU A N 1
ATOM 676 C CA . GLU A 1 85 ? -3.568 -4.341 6.427 1.00 94.06 85 GLU A CA 1
ATOM 677 C C . GLU A 1 85 ? -4.812 -5.127 5.971 1.00 94.06 85 GLU A C 1
ATOM 679 O O . GLU A 1 85 ? -5.749 -5.358 6.746 1.00 94.06 85 GLU A O 1
ATOM 684 N N . ALA A 1 86 ? -4.824 -5.594 4.718 1.00 93.44 86 ALA A N 1
ATOM 685 C CA . ALA A 1 86 ? -5.881 -6.458 4.204 1.00 93.44 86 ALA A CA 1
ATOM 686 C C . ALA A 1 86 ? -5.913 -7.812 4.930 1.00 93.44 86 ALA A C 1
ATOM 688 O O . ALA A 1 86 ? -6.999 -8.287 5.270 1.00 93.44 86 ALA A O 1
ATOM 689 N N . ALA A 1 87 ? -4.756 -8.407 5.232 1.00 91.81 87 ALA A N 1
ATOM 690 C CA . ALA A 1 87 ? -4.653 -9.655 5.990 1.00 91.81 87 ALA A CA 1
ATOM 691 C C . ALA A 1 87 ? -5.200 -9.503 7.420 1.00 91.81 87 ALA A C 1
ATOM 693 O O . ALA A 1 87 ? -5.882 -10.397 7.928 1.00 91.81 87 ALA A O 1
ATOM 694 N N . HIS A 1 88 ? -5.005 -8.332 8.031 1.00 93.19 88 HIS A N 1
ATOM 695 C CA . HIS A 1 88 ? -5.613 -7.970 9.315 1.00 93.19 88 HIS A CA 1
ATOM 696 C C . HIS A 1 88 ? -7.093 -7.561 9.221 1.00 93.19 88 HIS A C 1
ATOM 698 O O . HIS A 1 88 ? -7.736 -7.349 10.250 1.00 93.19 88 HIS A O 1
ATOM 704 N N . ARG A 1 89 ? -7.672 -7.519 8.012 1.00 90.94 89 ARG A N 1
ATOM 705 C CA . ARG A 1 89 ? -9.054 -7.088 7.722 1.00 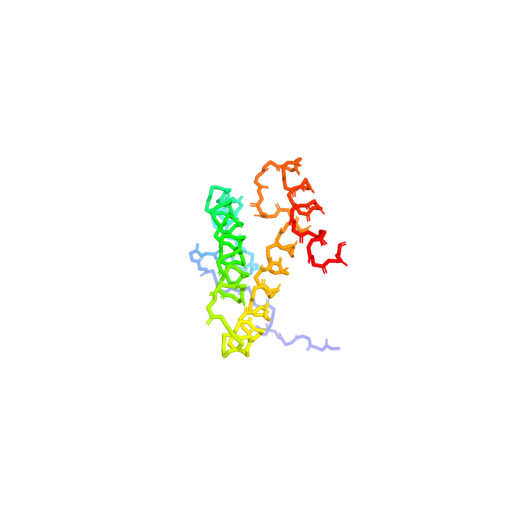90.94 89 ARG A CA 1
ATOM 706 C C . ARG A 1 89 ? -9.356 -5.653 8.135 1.00 90.94 89 ARG A C 1
ATOM 708 O O . ARG A 1 89 ? -10.486 -5.326 8.505 1.00 90.94 89 ARG A O 1
ATOM 715 N N . LEU A 1 90 ? -8.343 -4.806 8.056 1.00 93.94 90 LEU A N 1
ATOM 716 C CA . LEU A 1 90 ? -8.441 -3.390 8.375 1.00 93.94 90 LEU A CA 1
ATOM 717 C C . LEU A 1 90 ? -8.407 -2.511 7.115 1.00 93.94 90 LEU A C 1
ATOM 719 O O . LEU A 1 90 ? -8.651 -1.309 7.198 1.00 93.94 90 LEU A O 1
ATOM 723 N N . LEU A 1 91 ? -8.204 -3.096 5.926 1.00 93.75 91 LEU A N 1
ATOM 724 C CA . LEU A 1 91 ? -8.200 -2.337 4.675 1.00 93.75 91 LEU A CA 1
ATOM 725 C C . LEU A 1 91 ? -9.609 -1.845 4.310 1.00 93.75 91 LEU A C 1
ATOM 727 O O . LEU A 1 91 ? -9.793 -0.664 4.016 1.00 93.75 91 LEU A O 1
ATOM 731 N N . PHE A 1 92 ? -10.627 -2.705 4.391 1.00 95.56 92 PHE A N 1
ATOM 732 C CA . PHE A 1 92 ? -12.020 -2.309 4.163 1.00 95.56 92 PHE A CA 1
ATOM 733 C C . PHE A 1 92 ? -12.955 -2.860 5.236 1.00 95.56 92 PHE A C 1
ATOM 735 O O . PHE A 1 92 ? -12.835 -4.001 5.671 1.00 95.56 92 PHE A O 1
ATOM 742 N N . ARG A 1 93 ? -13.971 -2.070 5.607 1.00 93.25 93 ARG A N 1
ATOM 743 C CA . ARG A 1 93 ? -15.003 -2.483 6.573 1.00 93.25 93 ARG A CA 1
ATOM 744 C C . ARG A 1 93 ? -15.830 -3.669 6.069 1.00 93.25 93 ARG A C 1
ATOM 746 O O . ARG A 1 93 ? -16.280 -4.492 6.861 1.00 93.25 93 ARG A O 1
ATOM 753 N N . ASN A 1 94 ? -16.067 -3.746 4.757 1.00 94.56 94 ASN A N 1
ATOM 754 C CA . ASN A 1 94 ? -16.734 -4.891 4.146 1.00 94.56 94 ASN A CA 1
ATOM 755 C C . ASN A 1 94 ? -15.721 -6.024 3.959 1.00 94.56 94 ASN A C 1
ATOM 757 O O . ASN A 1 94 ? -14.832 -5.933 3.116 1.00 94.56 94 ASN A O 1
ATOM 761 N N . ARG A 1 95 ? -15.903 -7.113 4.709 1.00 91.00 95 ARG A N 1
ATOM 762 C CA . ARG A 1 95 ? -15.000 -8.267 4.701 1.00 91.00 95 ARG A CA 1
ATOM 763 C C . ARG A 1 95 ? -14.855 -8.927 3.328 1.00 91.00 95 ARG A C 1
ATOM 765 O O . ARG A 1 95 ? -13.750 -9.295 2.964 1.00 91.00 95 ARG A O 1
ATOM 772 N N . ARG A 1 96 ? -15.935 -9.039 2.543 1.00 92.56 96 ARG A N 1
ATOM 773 C CA . ARG A 1 96 ? -15.856 -9.637 1.195 1.00 92.56 96 ARG A CA 1
ATOM 774 C C . ARG A 1 96 ? -15.021 -8.774 0.255 1.00 92.56 96 ARG A C 1
ATOM 776 O O . ARG A 1 96 ? -14.200 -9.304 -0.482 1.00 92.56 96 ARG A O 1
ATOM 783 N N . LEU A 1 97 ? -15.215 -7.454 0.315 1.00 91.69 97 LEU A N 1
ATOM 784 C CA . LEU A 1 97 ? -14.420 -6.503 -0.461 1.00 91.69 97 LEU A CA 1
ATOM 785 C C . LEU A 1 97 ? -12.955 -6.531 -0.021 1.00 91.69 97 LEU A C 1
ATOM 787 O O . LEU A 1 97 ? -12.072 -6.585 -0.864 1.00 91.69 97 LEU A O 1
ATOM 791 N N . ASN A 1 98 ? -12.703 -6.548 1.288 1.00 94.62 98 ASN A N 1
ATOM 792 C CA . ASN A 1 98 ? -11.364 -6.659 1.851 1.00 94.62 98 ASN A CA 1
ATOM 793 C C . ASN A 1 98 ? -10.632 -7.902 1.343 1.00 94.62 98 ASN A C 1
ATOM 795 O O . ASN A 1 98 ? -9.530 -7.787 0.819 1.00 94.62 98 ASN A O 1
ATOM 799 N N . ASP A 1 99 ? -11.259 -9.070 1.468 1.00 91.56 99 ASP A N 1
ATOM 800 C CA . ASP A 1 99 ? -10.648 -10.340 1.088 1.00 91.56 99 ASP A CA 1
ATOM 801 C C . ASP A 1 99 ? -10.447 -10.416 -0.439 1.00 91.56 99 ASP A C 1
ATOM 803 O O . ASP A 1 99 ? -9.424 -10.916 -0.903 1.00 91.56 99 ASP A O 1
ATOM 807 N N . PHE A 1 100 ? -11.372 -9.857 -1.230 1.00 92.25 100 PHE A N 1
ATOM 808 C CA . PHE A 1 100 ? -11.217 -9.737 -2.681 1.00 92.25 100 PHE A CA 1
ATOM 809 C C . PHE A 1 100 ? -10.043 -8.825 -3.062 1.00 92.25 100 PHE A C 1
ATOM 811 O O . PHE A 1 100 ? -9.159 -9.248 -3.803 1.00 92.25 100 PHE A O 1
ATOM 818 N N . CYS A 1 101 ? -10.005 -7.596 -2.541 1.00 89.81 101 CYS A N 1
ATOM 819 C CA . CYS A 1 101 ? -8.940 -6.637 -2.828 1.00 89.81 101 CYS A CA 1
ATOM 820 C C . CYS A 1 101 ? -7.580 -7.157 -2.353 1.00 89.81 101 CYS A C 1
ATOM 822 O O . CYS A 1 101 ? -6.613 -7.104 -3.106 1.00 89.81 101 CYS A O 1
ATOM 824 N N . GLY A 1 102 ? -7.514 -7.696 -1.135 1.00 88.31 102 GLY A N 1
ATOM 825 C CA . GLY A 1 102 ? -6.296 -8.262 -0.566 1.00 88.31 102 GLY A CA 1
ATOM 826 C C . GLY A 1 102 ? -5.744 -9.404 -1.409 1.00 88.31 102 GLY A C 1
ATOM 827 O O . GLY A 1 102 ? -4.559 -9.405 -1.709 1.00 88.31 102 GLY A O 1
ATOM 828 N N . ARG A 1 103 ? -6.598 -10.332 -1.856 1.00 86.88 103 ARG A N 1
ATOM 829 C CA . ARG A 1 103 ? -6.164 -11.507 -2.622 1.00 86.88 103 ARG A CA 1
ATOM 830 C C . ARG A 1 103 ? -5.836 -11.198 -4.082 1.00 86.88 103 ARG A C 1
ATOM 832 O O . ARG A 1 103 ? -4.829 -11.668 -4.595 1.00 86.88 103 ARG A O 1
ATOM 839 N N . TRP A 1 104 ? -6.693 -10.440 -4.762 1.00 84.88 104 TRP A N 1
ATOM 840 C CA . TRP A 1 104 ? -6.613 -10.283 -6.218 1.00 84.88 104 TRP A CA 1
ATOM 841 C C . TRP A 1 104 ? -5.912 -9.004 -6.656 1.00 84.88 104 TRP A C 1
ATOM 843 O O . TRP A 1 104 ? -5.132 -9.036 -7.601 1.00 84.88 104 TRP A O 1
ATOM 853 N N . LEU A 1 105 ? -6.189 -7.883 -5.990 1.00 82.81 105 LEU A N 1
ATOM 854 C CA . LEU A 1 105 ? -5.596 -6.600 -6.365 1.00 82.81 105 LEU A CA 1
ATOM 855 C C . LEU A 1 105 ? -4.233 -6.403 -5.696 1.00 82.81 105 LEU A C 1
ATOM 857 O O . LEU A 1 105 ? -3.339 -5.838 -6.295 1.00 82.81 105 LEU A O 1
ATOM 861 N N . ILE A 1 106 ? -4.027 -6.860 -4.465 1.00 83.56 106 ILE A N 1
ATOM 862 C CA . ILE A 1 106 ? -2.785 -6.532 -3.749 1.00 83.56 106 ILE A CA 1
ATOM 863 C C . ILE A 1 106 ? -1.834 -7.730 -3.652 1.00 83.56 106 ILE A C 1
ATOM 865 O O . ILE A 1 106 ? -0.645 -7.560 -3.895 1.00 83.56 106 ILE A O 1
ATOM 869 N N . GLY A 1 107 ? -2.334 -8.928 -3.345 1.00 73.12 107 GLY A N 1
ATOM 870 C CA . GLY A 1 107 ? -1.507 -10.132 -3.204 1.00 73.12 107 GLY A CA 1
ATOM 871 C C . GLY A 1 107 ? -0.890 -10.590 -4.524 1.00 73.12 107 GLY A C 1
ATOM 872 O O . GLY A 1 107 ? 0.323 -10.752 -4.633 1.00 73.12 107 GLY A O 1
ATOM 873 N N . TYR A 1 108 ? -1.700 -10.676 -5.584 1.00 74.12 108 TYR A N 1
ATOM 874 C CA . TYR A 1 108 ? -1.226 -11.170 -6.880 1.00 74.12 108 TYR A CA 1
ATOM 875 C C . TYR A 1 108 ? -0.048 -10.362 -7.471 1.00 74.12 108 TYR A C 1
ATOM 877 O O . TYR A 1 108 ? 0.931 -10.982 -7.887 1.00 74.12 108 TYR A O 1
ATOM 885 N N . PRO A 1 109 ? -0.055 -9.010 -7.471 1.00 68.88 109 PRO A N 1
ATOM 886 C CA . PRO A 1 109 ? 1.093 -8.226 -7.944 1.00 68.88 109 PRO A CA 1
ATOM 887 C C . PRO A 1 109 ? 2.361 -8.339 -7.086 1.00 68.88 109 PRO A C 1
ATOM 889 O O . PRO A 1 109 ? 3.435 -7.990 -7.566 1.00 68.88 109 PRO A O 1
ATOM 892 N N . VAL A 1 110 ? 2.249 -8.787 -5.831 1.00 68.19 110 VAL A N 1
ATOM 893 C CA . VAL A 1 110 ? 3.380 -8.939 -4.892 1.00 68.19 110 VAL A CA 1
ATOM 894 C C . VAL A 1 110 ? 3.792 -10.412 -4.730 1.00 68.19 110 VAL A C 1
ATOM 896 O O . VAL A 1 110 ? 4.750 -10.707 -4.022 1.00 68.19 110 VAL A O 1
ATOM 899 N N . PHE A 1 111 ? 3.134 -11.332 -5.447 1.00 65.44 111 PHE A N 1
ATOM 900 C CA . PHE A 1 111 ? 3.355 -12.784 -5.393 1.00 65.44 111 PHE A CA 1
ATOM 901 C C . PHE A 1 111 ? 3.082 -13.421 -4.018 1.00 65.44 111 PHE A C 1
ATOM 903 O O . PHE A 1 111 ? 3.816 -14.309 -3.581 1.00 65.44 111 PHE A O 1
ATOM 910 N N . THR A 1 112 ? 2.015 -12.986 -3.349 1.00 55.50 112 THR A N 1
ATOM 911 C CA . THR A 1 112 ? 1.566 -13.463 -2.028 1.00 55.50 112 THR A CA 1
ATOM 912 C C . THR A 1 112 ? 0.090 -13.848 -2.026 1.00 55.50 112 THR A C 1
ATOM 914 O O . THR A 1 112 ? -0.240 -14.844 -1.344 1.00 55.50 112 THR A O 1
#

Secondary structure (DSSP, 8-state):
----GGGGSPPPP-SSB-TTSPBPHHHHHHHT---HHHHHHHHHHHHHHHHHHHHHHHHS-GGGHHHHHHHHHHHHHHHHHHHHHHHTT-S-SSHHHHHHIIIIIIIHHHT-

Radius of gyration: 21.35 Å; chains: 1; bounding box: 35×24×68 Å